Protein AF-A0A814H214-F1 (afdb_monomer)

Sequence (117 aa):
MIDNVHLCLTSYCIKAANYLLESVNETVEQCENLYEFTCGRWLKNTNIPNDVRHQDTFQMMQDQLGSTLINLLTTLPSNSTIESKAITNARRLYTSCINEAMIEMKKKDCQVPLDNG

pLDDT: mean 87.15, std 13.27, range [42.88, 97.81]

Nearest PDB structures (foldseek):
  6sh2-assembly1_AAA  TM=9.538E-01  e=6.171E-05  Homo sapiens
  6svy-assembly1_A  TM=9.448E-01  e=9.901E-05  Homo sapiens
  5v48-assembly1_B  TM=9.316E-01  e=2.227E-04  Oryctolagus cuniculus
  3dwb-assembly1_A  TM=9.088E-01  e=2.070E-03  Homo sapiens

Secondary structure (DSSP, 8-state):
---------SHHHHHHHHHHHHH--TTS-TTT-HHHHHHHHHHHH----TT-S---HHHHHHHHHHHHHHHHHHSPPSS-S---HHHHHHHHHHHHHH-HHHHHHHHHHT-------

Radius of gyration: 24.73 Å; Cα contacts (8 Å, |Δi|>4): 50; chains: 1; bounding box: 65×53×55 Å

Solvent-accessible surface area (backbone atoms only — not comparable to full-atom values): 7271 Å² total; per-residue (Å²): 133,88,80,81,79,85,76,72,81,48,73,66,48,50,51,53,51,49,58,48,60,59,15,36,24,85,93,41,59,56,90,80,39,47,64,49,16,53,36,39,33,35,61,74,70,57,80,71,58,94,91,48,96,70,76,52,75,67,52,54,50,48,52,53,50,50,52,51,51,52,50,63,54,69,53,75,76,82,85,63,94,77,74,55,71,68,58,55,48,52,31,53,53,51,53,64,69,70,38,57,70,62,48,59,56,50,52,64,73,65,61,69,78,84,80,77,128

Organism: NCBI:txid392033

Structure (mmCIF, N/CA/C/O backbone):
data_AF-A0A814H214-F1
#
_entry.id   AF-A0A814H214-F1
#
loop_
_atom_site.group_PDB
_atom_site.id
_atom_site.type_symbol
_atom_site.label_atom_id
_atom_site.label_alt_id
_atom_site.label_comp_id
_atom_site.label_asym_id
_atom_site.label_entity_id
_atom_site.label_seq_id
_atom_site.pdbx_PDB_ins_code
_atom_site.Cartn_x
_atom_site.Cartn_y
_atom_site.Cartn_z
_atom_site.occupancy
_atom_site.B_iso_or_equiv
_atom_site.auth_seq_id
_atom_site.auth_comp_id
_atom_site.auth_asym_id
_atom_site.auth_atom_id
_atom_site.pdbx_PDB_model_num
ATOM 1 N N . MET A 1 1 ? -26.591 14.744 25.495 1.00 42.88 1 MET A N 1
ATOM 2 C CA . MET A 1 1 ? -26.844 15.598 24.318 1.00 42.88 1 MET A CA 1
ATOM 3 C C . MET A 1 1 ? -25.504 15.762 23.632 1.00 42.88 1 MET A C 1
ATOM 5 O O . MET A 1 1 ? -24.576 16.207 24.292 1.00 42.88 1 MET A O 1
ATOM 9 N N . ILE A 1 2 ? -25.342 15.238 22.413 1.00 55.84 2 ILE A N 1
ATOM 10 C CA . ILE A 1 2 ? -24.105 15.437 21.645 1.00 55.84 2 ILE A CA 1
ATOM 11 C C . ILE A 1 2 ? -24.308 16.734 20.868 1.00 55.84 2 ILE A C 1
ATOM 13 O O . ILE A 1 2 ? -24.942 16.739 19.815 1.00 55.84 2 ILE A O 1
ATOM 17 N N . ASP A 1 3 ? -23.841 17.833 21.447 1.00 56.97 3 ASP A N 1
ATOM 18 C CA . ASP A 1 3 ? -23.935 19.155 20.845 1.00 56.97 3 ASP A CA 1
ATOM 19 C C . ASP A 1 3 ? -22.813 19.327 19.803 1.00 56.97 3 ASP A C 1
ATOM 21 O O . ASP A 1 3 ? -21.631 19.192 20.110 1.00 56.97 3 ASP A O 1
ATOM 25 N N . ASN A 1 4 ? -23.220 19.603 18.557 1.00 64.38 4 ASN A N 1
ATOM 26 C CA . ASN A 1 4 ? -22.406 19.924 17.374 1.00 64.38 4 ASN A CA 1
ATOM 27 C C . ASN A 1 4 ? -21.342 18.897 16.936 1.00 64.38 4 ASN A C 1
ATOM 29 O O . ASN A 1 4 ? -20.138 19.149 16.985 1.00 64.38 4 ASN A O 1
ATOM 33 N N . VAL A 1 5 ? -21.788 17.785 16.340 1.00 74.44 5 VAL A N 1
ATOM 34 C CA . VAL A 1 5 ? -20.926 16.984 15.453 1.00 74.44 5 VAL A CA 1
ATOM 35 C C . VAL A 1 5 ? -20.901 17.634 14.071 1.00 74.44 5 VAL A C 1
ATOM 37 O O . VAL A 1 5 ? -21.856 17.526 13.303 1.00 74.44 5 VAL A O 1
ATOM 40 N N . HIS A 1 6 ? -19.798 18.299 13.727 1.00 87.44 6 HIS A N 1
ATOM 41 C CA . HIS A 1 6 ? -19.546 18.713 12.349 1.00 87.44 6 HIS A CA 1
A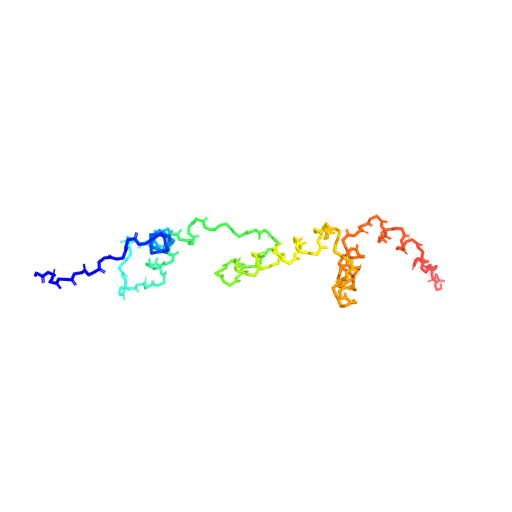TOM 42 C C . HIS A 1 6 ? -19.168 17.480 11.513 1.00 87.44 6 HIS A C 1
ATOM 44 O O . HIS A 1 6 ? -18.001 17.089 11.431 1.00 87.44 6 HIS A O 1
ATOM 50 N N . LEU A 1 7 ? -20.170 16.836 10.914 1.00 90.19 7 LEU A N 1
ATOM 51 C CA . LEU A 1 7 ? -19.981 15.625 10.122 1.00 90.19 7 LEU A CA 1
ATOM 52 C C . LEU A 1 7 ? -19.299 15.950 8.784 1.00 90.19 7 LEU A C 1
ATOM 54 O O . LEU A 1 7 ? -19.777 16.781 8.011 1.00 90.19 7 LEU A O 1
ATOM 58 N N . CYS A 1 8 ? -18.188 15.276 8.483 1.00 94.12 8 CYS A N 1
ATOM 59 C CA . CYS A 1 8 ? -17.535 15.417 7.186 1.00 94.12 8 CYS A CA 1
ATOM 60 C C . CYS A 1 8 ? -18.206 14.521 6.137 1.00 94.12 8 CYS A C 1
ATOM 62 O O . CYS A 1 8 ? -18.160 13.299 6.241 1.00 94.12 8 CYS A O 1
ATOM 64 N N . LEU A 1 9 ? -18.763 15.131 5.089 1.00 95.50 9 LEU A N 1
ATOM 65 C CA . LEU A 1 9 ? -19.437 14.428 3.986 1.00 95.50 9 LEU A CA 1
ATOM 66 C C . LEU A 1 9 ? -18.711 14.571 2.641 1.00 95.50 9 LEU A C 1
ATOM 68 O O . LEU A 1 9 ? -19.284 14.325 1.582 1.00 95.50 9 LEU A O 1
ATOM 72 N N . THR A 1 10 ? -17.440 14.980 2.655 1.00 97.50 10 THR A N 1
ATOM 73 C CA . THR A 1 10 ? -16.634 14.983 1.428 1.00 97.50 10 THR A CA 1
ATOM 74 C C . THR A 1 10 ? -16.406 13.553 0.940 1.00 97.50 10 THR A C 1
ATOM 76 O O . THR A 1 10 ? -16.385 12.604 1.727 1.00 97.50 10 THR A O 1
ATOM 79 N N . SER A 1 11 ? -16.172 13.389 -0.363 1.00 97.81 11 SER A N 1
ATOM 80 C CA . SER A 1 11 ? -15.882 12.075 -0.949 1.00 97.81 11 SER A CA 1
ATOM 81 C C . SER A 1 11 ? -14.685 11.381 -0.286 1.00 97.81 11 SER A C 1
ATOM 83 O O . SER A 1 11 ? -14.698 10.163 -0.130 1.00 97.81 11 SER A O 1
ATOM 85 N N . TYR A 1 12 ? -13.676 12.141 0.149 1.00 96.62 12 TYR A N 1
ATOM 86 C CA . TYR A 1 12 ? -12.520 11.622 0.881 1.00 96.62 12 TYR A CA 1
ATOM 87 C C . TYR A 1 12 ? -12.901 11.086 2.262 1.00 96.62 12 TYR A C 1
ATOM 89 O O . TYR A 1 12 ? -12.498 9.980 2.610 1.00 96.62 12 TYR A O 1
ATOM 97 N N . CYS A 1 13 ? -13.718 11.826 3.019 1.00 97.31 13 CYS A N 1
ATOM 98 C CA . CYS A 1 13 ? -14.184 11.388 4.334 1.00 97.31 13 CYS A CA 1
ATOM 99 C C . CYS A 1 13 ? -15.041 10.125 4.245 1.00 97.31 13 CYS A C 1
ATOM 101 O O . CYS A 1 13 ? -14.830 9.198 5.019 1.00 97.31 13 CYS A O 1
ATOM 103 N N . ILE A 1 14 ? -15.952 10.048 3.268 1.00 97.56 14 ILE A N 1
ATOM 104 C CA . ILE A 1 14 ? -16.795 8.861 3.063 1.00 97.56 14 ILE A CA 1
ATOM 105 C C . ILE A 1 14 ? -15.936 7.639 2.705 1.00 97.56 14 ILE A C 1
ATOM 107 O O . ILE A 1 14 ? -16.128 6.566 3.271 1.00 97.56 14 ILE A O 1
ATOM 111 N N . LYS A 1 15 ? -14.949 7.796 1.812 1.00 97.62 15 LYS A N 1
ATOM 112 C CA . LYS A 1 15 ? -14.020 6.710 1.458 1.00 97.62 15 LYS A CA 1
ATOM 113 C C . LYS A 1 15 ? -13.198 6.237 2.657 1.00 97.62 15 LYS A C 1
ATOM 115 O O . LYS A 1 15 ? -13.084 5.035 2.868 1.00 97.62 15 LYS A O 1
ATOM 120 N N . ALA A 1 16 ? -12.653 7.167 3.441 1.00 96.38 16 ALA A N 1
ATOM 121 C CA . ALA A 1 16 ? -11.880 6.837 4.634 1.00 96.38 16 ALA A CA 1
ATOM 122 C C . ALA A 1 16 ? -12.741 6.135 5.697 1.00 96.38 16 ALA A C 1
ATOM 124 O O . ALA A 1 16 ? -12.312 5.136 6.266 1.00 96.38 16 ALA A O 1
ATOM 125 N N . ALA A 1 17 ? -13.970 6.611 5.923 1.00 96.69 17 ALA A N 1
ATOM 126 C CA . ALA A 1 17 ? -14.909 5.982 6.846 1.00 96.69 17 ALA A CA 1
ATOM 127 C C . ALA A 1 17 ? -15.257 4.550 6.413 1.00 96.69 17 ALA A C 1
ATOM 129 O O . ALA A 1 17 ? -15.185 3.640 7.232 1.00 96.69 17 ALA A O 1
ATOM 130 N N . ASN A 1 18 ? -15.557 4.330 5.128 1.00 96.38 18 ASN A N 1
ATOM 131 C CA . ASN A 1 18 ? -15.834 2.988 4.608 1.00 96.38 18 ASN A CA 1
ATOM 132 C C . ASN A 1 18 ? -14.636 2.044 4.777 1.00 96.38 18 ASN A C 1
ATOM 134 O O . ASN A 1 18 ? -14.815 0.933 5.260 1.00 96.38 18 ASN A O 1
ATOM 138 N N . TYR A 1 19 ? -13.418 2.500 4.467 1.00 94.50 19 TYR A N 1
ATOM 139 C CA . TYR A 1 19 ? -12.200 1.707 4.669 1.00 94.50 19 TYR A CA 1
ATOM 140 C C . TYR A 1 19 ? -12.023 1.258 6.134 1.00 94.50 19 TYR A C 1
ATOM 142 O O . TYR A 1 19 ? -11.683 0.105 6.408 1.00 94.50 19 TYR A O 1
ATOM 150 N N . LEU A 1 20 ? -12.295 2.153 7.093 1.00 95.12 20 LEU A N 1
ATOM 151 C CA . LEU A 1 20 ? -12.259 1.812 8.518 1.00 95.12 20 LEU A CA 1
ATOM 152 C C . LEU A 1 20 ? -13.359 0.807 8.884 1.00 95.12 20 LEU A C 1
ATOM 154 O O . LEU A 1 20 ? -13.077 -0.193 9.540 1.00 95.12 20 LEU A O 1
ATOM 158 N N . LEU A 1 21 ? -14.593 1.025 8.424 1.00 95.38 21 LEU A N 1
ATOM 159 C CA . LEU A 1 21 ? -15.727 0.133 8.694 1.00 95.38 21 LEU A CA 1
ATOM 160 C C . LEU A 1 21 ? -15.534 -1.273 8.106 1.00 95.38 21 LEU A C 1
ATOM 162 O O . LEU A 1 21 ? -16.012 -2.254 8.672 1.00 95.38 21 LEU A O 1
ATOM 166 N N . GLU A 1 22 ? -14.822 -1.405 6.991 1.00 95.00 22 GLU A N 1
ATOM 167 C CA . GLU A 1 22 ? -14.451 -2.705 6.419 1.00 95.00 22 GLU A CA 1
ATOM 168 C C . GLU A 1 22 ? -13.399 -3.447 7.257 1.00 95.00 22 GLU A C 1
ATOM 170 O O . GLU A 1 22 ? -13.288 -4.670 7.156 1.00 95.00 22 GLU A O 1
ATOM 175 N N . SER A 1 23 ? -12.672 -2.734 8.120 1.00 95.88 23 SER A N 1
ATOM 176 C CA . SER A 1 23 ? -11.593 -3.289 8.942 1.00 95.88 23 SER A CA 1
ATOM 177 C C . SER A 1 23 ? -12.018 -3.617 10.375 1.00 95.88 23 SER A C 1
ATOM 179 O O . SER A 1 23 ? -11.570 -4.622 10.938 1.00 95.88 23 SER A O 1
ATOM 181 N N . VAL A 1 24 ? -12.921 -2.809 10.934 1.00 97.12 24 VAL A N 1
ATOM 182 C CA . VAL A 1 24 ? -13.378 -2.896 12.326 1.00 97.12 24 VAL A CA 1
ATOM 183 C C . VAL A 1 24 ? -14.280 -4.115 12.561 1.00 97.12 24 VAL A C 1
ATOM 185 O O . VAL A 1 24 ? -15.198 -4.412 11.791 1.00 97.12 24 VAL A O 1
ATOM 188 N N . ASN A 1 25 ? -14.040 -4.810 13.673 1.00 97.50 25 ASN A N 1
ATOM 189 C CA . ASN A 1 25 ? -14.887 -5.862 14.219 1.00 97.50 25 ASN A CA 1
ATOM 190 C C . ASN A 1 25 ? -15.593 -5.383 15.501 1.00 97.50 25 ASN A C 1
ATOM 192 O O . ASN A 1 25 ? -15.105 -5.585 16.611 1.00 97.50 25 ASN A O 1
ATOM 196 N N . GLU A 1 26 ? -16.781 -4.793 15.349 1.00 95.75 26 GLU A N 1
ATOM 197 C CA . GLU A 1 26 ? -17.574 -4.238 16.462 1.00 95.75 26 GLU A CA 1
ATOM 198 C C . GLU A 1 26 ? -18.114 -5.289 17.449 1.00 95.75 26 GLU A C 1
ATOM 200 O O . GLU A 1 26 ? -18.699 -4.932 18.466 1.00 95.75 26 GLU A O 1
ATOM 205 N N . THR A 1 27 ? -17.930 -6.590 17.188 1.00 96.50 27 THR A N 1
ATOM 206 C CA . THR A 1 27 ? -18.340 -7.648 18.128 1.00 96.50 27 THR A CA 1
ATOM 207 C C . THR A 1 27 ? -17.361 -7.832 19.290 1.00 96.50 27 THR A C 1
ATOM 209 O O . THR A 1 27 ? -17.579 -8.709 20.124 1.00 96.50 27 THR A O 1
ATOM 212 N N . VAL A 1 28 ? -16.243 -7.104 19.300 1.00 97.00 28 VAL A N 1
ATOM 213 C CA . VAL A 1 28 ? -15.183 -7.211 20.307 1.00 97.00 28 VAL A CA 1
ATOM 214 C C . VAL A 1 28 ? -15.103 -5.916 21.099 1.00 97.00 28 VAL A C 1
ATOM 216 O O . VAL A 1 28 ? -15.115 -4.834 20.528 1.00 97.00 28 VAL A O 1
ATOM 219 N N . GLU A 1 29 ? -15.008 -6.014 22.422 1.00 96.75 29 GLU A N 1
ATOM 220 C CA . GLU A 1 29 ? -14.853 -4.837 23.276 1.00 96.75 29 GLU A CA 1
ATOM 221 C C . GLU A 1 29 ? -13.482 -4.182 23.059 1.00 96.75 29 GLU A C 1
ATOM 223 O O . GLU A 1 29 ? -12.430 -4.797 23.256 1.00 96.75 29 GLU A O 1
ATOM 228 N N . GLN A 1 30 ? -13.493 -2.901 22.686 1.00 95.12 30 GLN A N 1
ATOM 229 C CA . GLN A 1 30 ? -12.291 -2.120 22.368 1.00 95.12 30 GLN A CA 1
ATOM 230 C C . GLN A 1 30 ? -11.290 -2.018 23.534 1.00 95.12 30 GLN A C 1
ATOM 232 O O . GLN A 1 30 ? -10.088 -1.899 23.301 1.00 95.12 30 GLN A O 1
ATOM 237 N N . CYS A 1 31 ? -11.771 -2.072 24.782 1.00 97.31 31 CYS A N 1
ATOM 238 C CA . CYS A 1 31 ? -10.932 -2.024 25.984 1.00 97.31 31 CYS A CA 1
ATOM 239 C C . CYS A 1 31 ? -10.254 -3.368 26.296 1.00 97.31 31 CYS A C 1
ATOM 241 O O . CYS A 1 31 ? -9.236 -3.380 26.981 1.00 97.31 31 CYS A 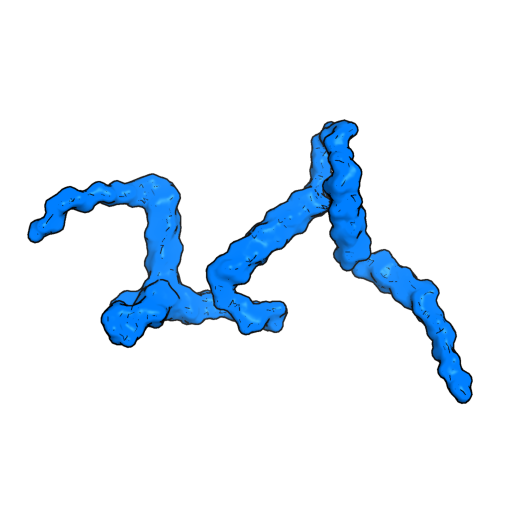O 1
ATOM 243 N N . GLU A 1 32 ? -10.802 -4.478 25.794 1.00 97.62 32 GLU A N 1
ATOM 244 C CA . GLU A 1 32 ? -10.284 -5.831 26.029 1.00 97.62 32 GLU A CA 1
ATOM 245 C C . GLU A 1 32 ? -9.254 -6.224 24.966 1.00 97.62 32 GLU A C 1
ATOM 247 O O . GLU A 1 32 ? -8.177 -6.730 25.278 1.00 97.62 32 GLU A O 1
ATOM 252 N N . ASN A 1 33 ? -9.562 -5.973 23.689 1.00 97.62 33 ASN A N 1
ATOM 253 C CA . ASN A 1 33 ? -8.647 -6.242 22.585 1.00 97.62 33 ASN A CA 1
ATOM 254 C C . ASN A 1 33 ? -8.826 -5.216 21.465 1.00 97.62 33 ASN A C 1
ATOM 256 O O . ASN A 1 33 ? -9.553 -5.434 20.494 1.00 97.62 33 ASN A O 1
ATOM 260 N N . LEU A 1 34 ? -8.107 -4.100 21.594 1.00 97.56 34 LEU A N 1
ATOM 261 C CA . LEU A 1 34 ? -8.149 -3.019 20.617 1.00 97.56 34 LEU A CA 1
ATOM 262 C C . LEU A 1 34 ? -7.734 -3.484 19.215 1.00 97.56 34 LEU A C 1
ATOM 264 O O . LEU A 1 34 ? -8.328 -3.041 18.241 1.00 97.56 34 LEU A O 1
ATOM 268 N N . TYR A 1 35 ? -6.754 -4.387 19.103 1.00 96.69 35 TYR A N 1
ATOM 269 C CA . TYR A 1 35 ? -6.269 -4.862 17.805 1.00 96.69 35 TYR A CA 1
ATOM 270 C C . TYR A 1 35 ? -7.346 -5.642 17.042 1.00 96.69 35 TYR A C 1
ATOM 272 O O . TYR A 1 35 ? -7.600 -5.361 15.872 1.00 96.69 35 TYR A O 1
ATOM 280 N N . GLU A 1 36 ? -8.025 -6.578 17.707 1.00 97.69 36 GLU A N 1
ATOM 281 C CA . GLU A 1 36 ? -9.136 -7.314 17.099 1.00 97.69 36 GLU A CA 1
ATOM 282 C C . GLU A 1 36 ? -10.335 -6.396 16.836 1.00 97.69 36 GLU A C 1
ATOM 284 O O . GLU A 1 36 ? -10.965 -6.513 15.789 1.00 97.69 36 GLU A O 1
ATOM 289 N N . PHE A 1 37 ? -10.625 -5.435 17.717 1.00 97.81 37 PHE A N 1
ATOM 290 C CA . PHE A 1 37 ? -11.672 -4.451 17.450 1.00 97.81 37 PHE A CA 1
ATOM 291 C C . PHE A 1 37 ? -11.373 -3.634 16.187 1.00 97.81 37 PHE A C 1
ATOM 293 O O . PHE A 1 37 ? -12.240 -3.500 15.331 1.00 97.81 37 PHE A O 1
ATOM 300 N N . THR A 1 38 ? -10.156 -3.114 16.014 1.00 96.62 38 THR A N 1
ATOM 301 C CA . THR A 1 38 ? -9.844 -2.239 14.874 1.00 96.62 38 THR A CA 1
ATOM 302 C C . THR A 1 38 ? -9.571 -2.986 13.572 1.00 96.62 38 THR A C 1
ATOM 304 O O . THR A 1 38 ? -9.842 -2.446 12.502 1.00 96.62 38 THR A O 1
ATOM 307 N N . CYS A 1 39 ? -9.019 -4.200 13.648 1.00 96.50 39 CYS A N 1
ATOM 308 C CA . CYS A 1 39 ? -8.501 -4.930 12.486 1.00 96.50 39 CYS A CA 1
ATOM 309 C C . CYS A 1 39 ? -9.184 -6.284 12.252 1.00 96.50 39 CYS A C 1
ATOM 311 O O . CYS A 1 39 ? -8.930 -6.921 11.232 1.00 96.50 39 CYS A O 1
ATOM 313 N N . GLY A 1 40 ? -10.021 -6.766 13.170 1.00 96.62 40 GLY A N 1
ATOM 314 C CA . GLY A 1 40 ? -10.507 -8.149 13.168 1.00 96.62 40 GLY A CA 1
ATOM 315 C C . GLY A 1 40 ? -11.314 -8.536 11.931 1.00 96.62 40 GLY A C 1
ATOM 316 O O . GLY A 1 40 ? -11.256 -9.680 11.478 1.00 96.62 40 GLY A O 1
ATOM 317 N N . ARG A 1 41 ? -12.043 -7.591 11.322 1.00 96.69 41 ARG A N 1
ATOM 318 C CA . ARG A 1 41 ? -12.748 -7.846 10.057 1.00 96.69 41 ARG A CA 1
ATOM 319 C C . ARG A 1 41 ? -11.774 -7.853 8.883 1.00 96.69 41 ARG A C 1
ATOM 321 O O . ARG A 1 41 ? -11.876 -8.727 8.025 1.00 96.69 41 ARG A O 1
ATOM 328 N N . TRP A 1 42 ? -10.793 -6.952 8.888 1.00 95.62 42 TRP A N 1
ATOM 329 C CA . TRP A 1 42 ? -9.721 -6.947 7.893 1.00 95.62 42 TRP A CA 1
ATOM 330 C C . TRP A 1 42 ? -8.941 -8.268 7.907 1.00 95.62 42 TRP A C 1
ATOM 332 O O . TRP A 1 42 ? -8.740 -8.858 6.850 1.00 95.62 42 TRP A O 1
ATOM 342 N N . LEU A 1 43 ? -8.596 -8.794 9.087 1.00 93.88 43 LEU A N 1
ATOM 343 C CA . LEU A 1 43 ? -7.903 -10.079 9.232 1.00 93.88 43 LEU A CA 1
ATOM 344 C C . LEU A 1 43 ? -8.708 -11.251 8.659 1.00 93.88 43 LEU A C 1
ATOM 346 O O . LEU A 1 43 ? -8.140 -12.134 8.027 1.00 93.88 43 LEU A O 1
ATOM 350 N N . LYS A 1 44 ? -10.033 -11.252 8.845 1.00 92.81 44 LYS A N 1
ATOM 351 C CA . LYS A 1 44 ? -10.926 -12.292 8.302 1.00 92.81 44 LYS A CA 1
ATOM 352 C C . LYS A 1 44 ? -11.063 -12.228 6.781 1.00 92.81 44 LYS A C 1
ATOM 354 O O . LYS A 1 44 ? -11.262 -13.260 6.148 1.00 92.81 44 LYS A O 1
ATOM 359 N N . ASN A 1 45 ? -10.984 -11.029 6.211 1.00 91.88 45 ASN A N 1
ATOM 360 C CA . ASN A 1 45 ? -11.217 -10.793 4.786 1.00 91.88 45 ASN A CA 1
ATOM 361 C C . ASN A 1 45 ? -9.926 -10.755 3.958 1.00 91.88 45 ASN A C 1
ATOM 363 O O . ASN A 1 45 ? -9.984 -10.843 2.732 1.00 91.88 45 ASN A O 1
ATOM 367 N N . THR A 1 46 ? -8.767 -10.618 4.602 1.00 90.56 46 THR A N 1
ATOM 368 C CA . THR A 1 46 ? -7.474 -10.551 3.920 1.00 90.56 46 THR A CA 1
ATOM 369 C C . THR A 1 46 ? -6.936 -11.951 3.680 1.00 90.56 46 THR A C 1
ATOM 371 O O . THR A 1 46 ? -6.634 -12.686 4.616 1.00 90.56 46 THR A O 1
ATOM 374 N N . ASN A 1 47 ? -6.776 -12.310 2.409 1.00 88.69 47 ASN A N 1
ATOM 375 C CA . ASN A 1 47 ? -6.037 -13.499 2.011 1.00 88.69 47 ASN A CA 1
ATOM 376 C C . ASN A 1 47 ? -4.580 -13.110 1.741 1.00 88.69 47 ASN A C 1
ATOM 378 O O . ASN A 1 47 ? -4.346 -12.111 1.065 1.00 88.69 47 ASN A O 1
ATOM 382 N N . ILE A 1 48 ? -3.626 -13.885 2.256 1.00 88.75 48 ILE A N 1
ATOM 383 C CA . ILE A 1 48 ? -2.192 -13.674 2.035 1.00 88.75 48 ILE A CA 1
ATOM 384 C C . ILE A 1 48 ? -1.777 -14.535 0.830 1.00 88.75 48 ILE A C 1
ATOM 386 O O . ILE A 1 48 ? -1.825 -15.764 0.932 1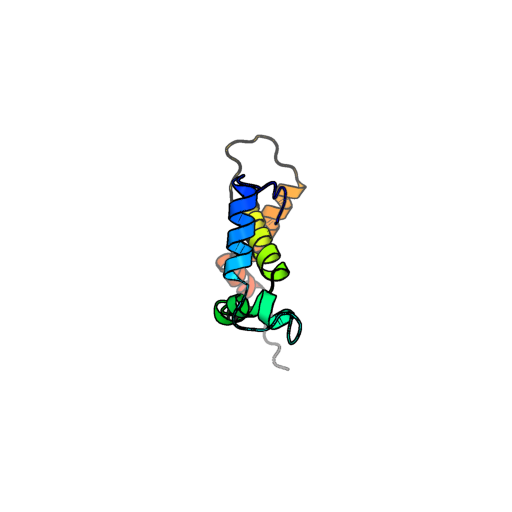.00 88.75 48 ILE A O 1
ATOM 390 N N . PRO A 1 49 ? -1.400 -13.931 -0.313 1.00 87.00 49 PRO A N 1
ATOM 391 C CA . PRO A 1 49 ? -0.881 -14.667 -1.464 1.00 87.00 49 PRO A CA 1
ATOM 392 C C . PRO A 1 49 ? 0.356 -15.515 -1.123 1.00 87.00 49 PRO A C 1
ATOM 394 O O . PRO A 1 49 ? 1.134 -15.171 -0.238 1.00 87.00 49 PRO A O 1
ATOM 397 N N . ASN A 1 50 ? 0.574 -16.617 -1.849 1.00 89.25 50 ASN A N 1
ATOM 398 C CA . ASN A 1 50 ? 1.676 -17.556 -1.571 1.00 89.25 50 ASN A CA 1
ATOM 399 C C . ASN A 1 50 ? 3.080 -16.950 -1.758 1.00 89.25 50 ASN A C 1
ATOM 401 O O . ASN A 1 50 ? 4.061 -17.479 -1.237 1.00 89.25 50 ASN A O 1
ATOM 405 N N . ASP A 1 51 ? 3.187 -15.889 -2.550 1.00 89.25 51 ASP A N 1
ATOM 406 C CA . ASP A 1 51 ? 4.421 -15.181 -2.883 1.00 89.25 51 ASP A CA 1
ATOM 407 C C . ASP A 1 51 ? 4.793 -14.093 -1.864 1.00 89.25 51 ASP A C 1
ATOM 409 O O . ASP A 1 51 ? 5.906 -13.566 -1.918 1.00 89.25 51 ASP A O 1
ATOM 413 N N . VAL A 1 52 ? 3.923 -13.804 -0.888 1.00 86.75 52 VAL A N 1
ATOM 414 C CA . VAL A 1 52 ? 4.190 -12.834 0.180 1.00 86.75 52 VAL A CA 1
ATOM 415 C C . VAL A 1 52 ? 4.130 -13.487 1.562 1.00 86.75 52 VAL A C 1
ATOM 417 O O . VAL A 1 52 ? 3.349 -14.392 1.834 1.00 86.75 52 VAL A O 1
ATOM 420 N N . ARG A 1 53 ? 4.999 -13.038 2.475 1.00 88.75 53 ARG A N 1
ATOM 421 C CA . ARG A 1 53 ? 5.097 -13.607 3.837 1.00 88.75 53 ARG A CA 1
ATOM 422 C C . ARG A 1 53 ? 4.103 -13.007 4.825 1.00 88.75 53 ARG A C 1
ATOM 424 O O . ARG A 1 53 ? 3.800 -13.619 5.843 1.00 88.75 53 ARG A O 1
ATOM 431 N N . HIS A 1 54 ? 3.660 -11.794 4.543 1.00 89.12 54 HIS A N 1
ATOM 432 C CA . HIS A 1 54 ? 2.697 -11.046 5.329 1.00 89.12 54 HIS A CA 1
ATOM 433 C C . HIS A 1 54 ? 1.930 -10.122 4.392 1.00 89.12 54 HIS A C 1
ATOM 435 O O . HIS A 1 54 ? 2.457 -9.717 3.353 1.00 89.12 54 HIS A O 1
ATOM 441 N N . GLN A 1 55 ? 0.726 -9.758 4.804 1.00 91.06 55 GLN A N 1
ATOM 442 C CA . GLN A 1 55 ? 0.014 -8.622 4.253 1.00 91.06 55 GLN A CA 1
ATOM 443 C C . GLN A 1 55 ? -0.216 -7.655 5.407 1.00 91.06 55 GLN A C 1
ATOM 445 O O . GLN A 1 55 ? -0.582 -8.079 6.501 1.00 91.06 55 GLN A O 1
ATOM 450 N N . ASP A 1 56 ? 0.009 -6.374 5.164 1.00 91.94 56 ASP A N 1
ATOM 451 C CA . ASP A 1 56 ? -0.393 -5.274 6.028 1.00 91.94 56 ASP A CA 1
ATOM 452 C C . ASP A 1 56 ? -0.596 -4.020 5.165 1.00 91.94 56 ASP A C 1
ATOM 454 O O . ASP A 1 56 ? -0.466 -4.056 3.936 1.00 91.94 56 ASP A O 1
ATOM 458 N N . THR A 1 57 ? -0.935 -2.898 5.795 1.00 92.19 57 THR A N 1
ATOM 459 C CA . THR A 1 57 ? -1.181 -1.642 5.080 1.00 92.19 57 THR A CA 1
ATOM 460 C C . THR A 1 57 ? 0.060 -1.112 4.360 1.00 92.19 57 THR A C 1
ATOM 462 O O . THR A 1 57 ? -0.078 -0.512 3.294 1.00 92.19 57 THR A O 1
ATOM 465 N N . PHE A 1 58 ? 1.269 -1.355 4.877 1.00 93.88 58 PHE A N 1
ATOM 466 C CA . PHE A 1 58 ? 2.511 -0.951 4.221 1.00 93.88 58 PHE A CA 1
ATOM 467 C C . PHE A 1 58 ? 2.812 -1.823 3.007 1.00 93.88 58 PHE A C 1
ATOM 469 O O . PHE A 1 58 ? 3.250 -1.292 1.986 1.00 93.88 58 PHE A O 1
ATOM 476 N N . GLN A 1 59 ? 2.566 -3.132 3.088 1.00 93.62 59 GLN A N 1
ATOM 477 C CA . GLN A 1 59 ? 2.711 -4.027 1.943 1.00 93.62 59 GLN A CA 1
ATOM 478 C C . GLN A 1 59 ? 1.737 -3.630 0.828 1.00 93.62 59 GLN A C 1
ATOM 480 O O . GLN A 1 59 ? 2.167 -3.411 -0.300 1.00 93.62 59 GLN A O 1
ATOM 485 N N . MET A 1 60 ? 0.464 -3.382 1.160 1.00 91.81 60 MET A N 1
ATOM 486 C CA . MET A 1 60 ? -0.535 -2.907 0.189 1.00 91.81 60 MET A CA 1
ATOM 487 C C . MET A 1 60 ? -0.102 -1.610 -0.514 1.00 91.81 60 MET A C 1
ATOM 489 O O . MET A 1 60 ? -0.263 -1.468 -1.728 1.00 91.81 60 MET A O 1
ATOM 493 N N . MET A 1 61 ? 0.474 -0.657 0.229 1.00 94.50 61 MET A N 1
ATOM 494 C CA . MET A 1 61 ? 0.999 0.586 -0.350 1.00 94.50 61 MET A CA 1
ATOM 495 C C . MET A 1 61 ? 2.208 0.340 -1.260 1.00 94.50 61 MET A C 1
ATOM 497 O O . MET A 1 61 ? 2.312 0.963 -2.319 1.00 94.50 61 MET A O 1
ATOM 501 N N . GLN A 1 62 ? 3.117 -0.556 -0.871 1.00 95.19 62 GLN A N 1
ATOM 502 C CA . GLN A 1 62 ? 4.275 -0.929 -1.685 1.00 95.19 62 GLN A CA 1
ATOM 503 C C . GLN A 1 62 ? 3.851 -1.612 -2.986 1.00 95.19 62 GLN A C 1
ATOM 505 O O . GLN A 1 62 ? 4.389 -1.275 -4.040 1.00 95.19 62 GLN A O 1
ATOM 510 N N . ASP A 1 63 ? 2.847 -2.486 -2.944 1.00 93.19 63 ASP A N 1
ATOM 511 C CA . ASP A 1 63 ? 2.310 -3.163 -4.127 1.00 93.19 63 ASP A CA 1
ATOM 512 C C . ASP A 1 63 ? 1.693 -2.151 -5.108 1.00 93.19 63 ASP A C 1
ATOM 514 O O . ASP A 1 63 ? 1.942 -2.191 -6.321 1.00 93.19 63 ASP A O 1
ATOM 518 N N . GLN A 1 64 ? 0.937 -1.176 -4.587 1.00 95.94 64 GLN A N 1
ATOM 519 C CA . GLN A 1 64 ? 0.364 -0.091 -5.387 1.00 95.94 64 GLN A CA 1
ATOM 520 C C . GLN A 1 64 ? 1.451 0.810 -5.994 1.00 95.94 64 GLN A C 1
ATOM 522 O O . GLN A 1 64 ? 1.367 1.196 -7.168 1.00 95.94 64 GLN A O 1
ATOM 527 N N . LEU A 1 65 ? 2.483 1.143 -5.215 1.00 97.12 65 LEU A N 1
ATOM 528 C CA . LEU A 1 65 ? 3.624 1.922 -5.688 1.00 97.12 65 LEU A CA 1
ATOM 529 C C . LEU A 1 65 ? 4.393 1.167 -6.779 1.00 97.12 65 LEU A C 1
ATOM 531 O O . LEU A 1 65 ? 4.685 1.744 -7.827 1.00 97.12 65 LEU A O 1
ATOM 535 N N . GLY A 1 66 ? 4.678 -0.117 -6.564 1.00 95.75 66 GLY A N 1
ATOM 536 C CA . GLY A 1 66 ? 5.356 -0.987 -7.521 1.00 95.75 66 GLY A CA 1
ATOM 537 C C . GLY A 1 66 ? 4.585 -1.088 -8.834 1.00 95.75 66 GLY A C 1
ATOM 538 O O . GLY A 1 66 ? 5.156 -0.866 -9.900 1.00 95.75 66 GLY A O 1
ATOM 539 N N . SER A 1 67 ? 3.270 -1.299 -8.761 1.00 95.62 67 SER A N 1
ATOM 540 C CA . SER A 1 67 ? 2.387 -1.316 -9.934 1.00 95.62 67 SER A CA 1
ATOM 541 C C . SER A 1 67 ? 2.417 0.013 -10.693 1.00 95.62 67 SER A C 1
ATOM 543 O O . SER A 1 67 ? 2.519 0.042 -11.920 1.00 95.62 67 SER A O 1
ATOM 545 N N . THR A 1 68 ? 2.392 1.135 -9.969 1.00 95.62 68 THR A N 1
ATOM 546 C CA . THR A 1 68 ? 2.499 2.476 -10.564 1.00 95.62 68 THR A CA 1
ATOM 547 C C . THR A 1 68 ? 3.842 2.661 -11.270 1.00 95.62 68 THR A C 1
ATOM 549 O O . THR A 1 68 ? 3.883 3.134 -12.405 1.00 95.62 68 THR A O 1
ATOM 552 N N . LEU A 1 69 ? 4.941 2.252 -10.636 1.00 94.56 69 LEU A N 1
ATOM 553 C CA . LEU A 1 69 ? 6.279 2.339 -11.212 1.00 94.56 69 LEU A CA 1
ATOM 554 C C . LEU A 1 69 ? 6.413 1.469 -12.469 1.00 94.56 69 LEU A C 1
ATOM 556 O O . LEU A 1 69 ? 6.912 1.947 -13.486 1.00 94.56 69 LEU A O 1
ATOM 560 N N . ILE A 1 70 ? 5.922 0.228 -12.431 1.00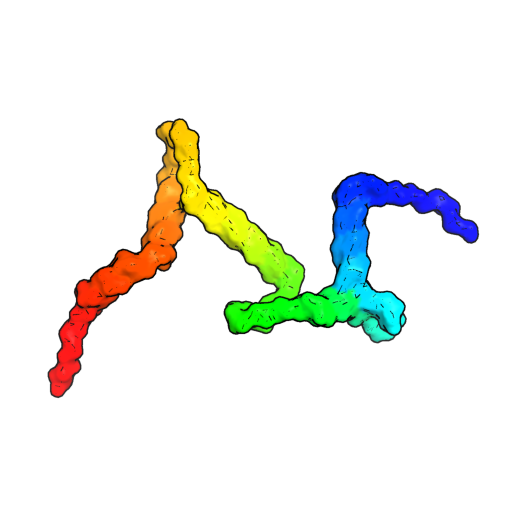 94.44 70 ILE A N 1
ATOM 561 C CA . ILE A 1 70 ? 5.895 -0.677 -13.589 1.00 94.44 70 ILE A CA 1
ATOM 562 C C . ILE A 1 70 ? 5.115 -0.043 -14.743 1.00 94.44 70 ILE A C 1
ATOM 564 O O . ILE A 1 70 ? 5.600 -0.025 -15.876 1.00 94.44 70 ILE A O 1
ATOM 568 N N . ASN A 1 71 ? 3.951 0.548 -14.465 1.00 93.00 71 ASN A N 1
ATOM 569 C CA . ASN A 1 71 ? 3.167 1.252 -15.477 1.00 93.00 71 ASN A CA 1
ATOM 570 C C . ASN A 1 71 ? 3.958 2.411 -16.099 1.00 93.00 71 ASN A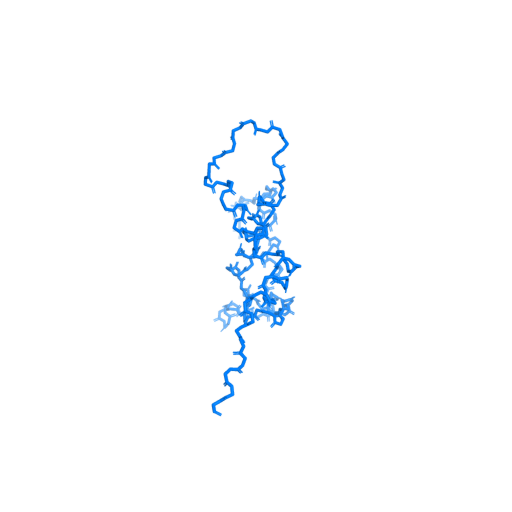 C 1
ATOM 572 O O . ASN A 1 71 ? 3.992 2.543 -17.319 1.00 93.00 71 ASN A O 1
ATOM 576 N N . LEU A 1 72 ? 4.660 3.225 -15.307 1.00 90.19 72 LEU A N 1
ATOM 577 C CA . LEU A 1 72 ? 5.489 4.325 -15.826 1.00 90.19 72 LEU A CA 1
ATOM 578 C C . LEU A 1 72 ? 6.676 3.839 -16.680 1.00 90.19 72 LEU A C 1
ATOM 580 O O . LEU A 1 72 ? 7.065 4.491 -17.656 1.00 90.19 72 LEU A O 1
ATOM 584 N N . LEU A 1 73 ? 7.261 2.693 -16.324 1.00 90.50 73 LEU A N 1
ATOM 585 C CA . LEU A 1 73 ? 8.396 2.109 -17.040 1.00 90.50 73 LEU A CA 1
ATOM 586 C C . LEU A 1 73 ? 7.982 1.427 -18.352 1.00 90.50 73 LEU A C 1
ATOM 588 O O . LEU A 1 73 ? 8.761 1.437 -19.304 1.00 90.50 73 LEU A O 1
ATOM 592 N N . THR A 1 74 ? 6.772 0.872 -18.418 1.00 88.94 74 THR A N 1
ATOM 593 C CA . THR A 1 74 ? 6.259 0.132 -19.588 1.00 88.94 74 THR A CA 1
ATOM 594 C C . THR A 1 74 ? 5.465 1.001 -20.558 1.00 88.94 74 THR A C 1
ATOM 596 O O . THR A 1 74 ? 5.466 0.738 -21.761 1.00 88.94 74 THR A O 1
ATOM 599 N N . THR A 1 75 ? 4.813 2.059 -20.072 1.00 83.50 75 THR A N 1
ATOM 600 C CA . THR A 1 75 ? 4.125 3.025 -20.933 1.00 83.50 75 THR A CA 1
ATOM 601 C C . THR A 1 75 ? 5.144 3.821 -21.748 1.00 83.50 75 THR A C 1
ATOM 603 O O . THR A 1 75 ? 6.001 4.527 -21.212 1.00 83.50 75 THR A O 1
ATOM 606 N N . LEU A 1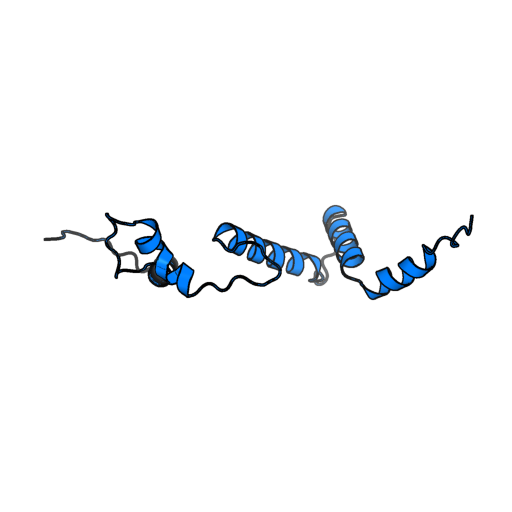 76 ? 5.071 3.709 -23.077 1.00 64.62 76 LEU A N 1
ATOM 607 C CA . LEU A 1 76 ? 5.886 4.520 -23.978 1.00 64.62 76 LEU A CA 1
ATOM 608 C C . LEU A 1 76 ? 5.381 5.969 -23.929 1.00 64.62 76 LEU A C 1
ATOM 610 O O . LEU A 1 76 ? 4.174 6.193 -24.059 1.00 64.62 76 LEU A O 1
ATOM 614 N N . PRO A 1 77 ? 6.260 6.974 -23.773 1.00 63.59 77 PRO A N 1
ATOM 615 C CA . PRO A 1 77 ? 5.834 8.347 -23.901 1.00 63.59 77 PRO A CA 1
ATOM 616 C C . PRO A 1 77 ? 5.412 8.541 -25.353 1.00 63.59 77 PRO A C 1
ATOM 618 O O . PRO A 1 77 ? 6.190 8.323 -26.283 1.00 63.59 77 PRO A O 1
ATOM 621 N N . SER A 1 78 ? 4.156 8.934 -25.542 1.00 53.88 78 SER A N 1
ATOM 622 C CA . SER A 1 78 ? 3.664 9.386 -26.836 1.00 53.88 78 SER A CA 1
ATOM 623 C C . SER A 1 78 ? 4.461 10.634 -27.219 1.00 53.88 78 SER A C 1
ATOM 625 O O . SER A 1 78 ? 4.239 11.710 -26.676 1.00 53.88 78 SER A O 1
ATOM 627 N N . ASN A 1 79 ? 5.426 10.477 -28.123 1.00 54.50 79 ASN A N 1
ATOM 628 C CA . ASN A 1 79 ? 6.053 11.562 -28.879 1.00 54.50 79 ASN A CA 1
ATOM 629 C C . ASN A 1 79 ? 6.706 12.701 -28.060 1.00 54.50 79 ASN A C 1
ATOM 631 O O . ASN A 1 79 ? 6.750 13.834 -28.538 1.00 54.50 79 ASN A O 1
ATOM 635 N N . SER A 1 80 ? 7.244 12.455 -26.857 1.00 55.31 80 SER A N 1
ATOM 636 C CA . SER A 1 80 ? 8.003 13.489 -26.133 1.00 55.31 80 SER A CA 1
ATOM 637 C C . SER A 1 80 ? 9.473 13.464 -26.550 1.00 55.31 80 SER A C 1
ATOM 639 O O . SER A 1 80 ? 10.207 12.528 -26.239 1.00 55.31 80 SER A O 1
ATOM 641 N N . THR A 1 81 ? 9.916 14.506 -27.240 1.00 60.16 81 THR A N 1
ATOM 642 C CA . THR A 1 81 ? 11.237 14.621 -27.873 1.00 60.16 81 THR A CA 1
ATOM 643 C C . THR A 1 81 ? 12.434 14.712 -26.920 1.00 60.16 81 THR A C 1
ATOM 645 O O . THR A 1 81 ? 13.560 14.770 -27.405 1.00 60.16 81 THR A O 1
ATOM 648 N N . ILE A 1 82 ? 12.261 14.689 -25.591 1.00 61.59 82 ILE A N 1
ATOM 649 C CA . ILE A 1 82 ? 13.383 14.691 -24.636 1.00 61.59 82 ILE A CA 1
ATOM 650 C C . ILE A 1 82 ? 13.017 13.873 -23.388 1.00 61.59 82 ILE A C 1
ATOM 652 O O . ILE A 1 82 ? 12.464 14.393 -22.422 1.00 61.59 82 ILE A O 1
ATOM 656 N N . GLU A 1 83 ? 13.340 12.581 -23.393 1.00 72.50 83 GLU A N 1
ATOM 657 C CA . GLU A 1 83 ? 13.378 11.768 -22.175 1.00 72.50 83 GLU A CA 1
ATOM 658 C C . GLU A 1 83 ? 14.767 11.890 -21.529 1.00 72.50 83 GLU A C 1
ATOM 660 O O . GLU A 1 83 ? 15.790 11.887 -22.220 1.00 72.50 83 GLU A O 1
ATOM 665 N N . SER A 1 84 ? 14.834 12.025 -20.201 1.00 86.38 84 SER A N 1
ATOM 666 C CA . SER A 1 84 ? 16.130 12.097 -19.522 1.00 86.38 84 SER A CA 1
ATOM 667 C C . SER A 1 84 ? 16.869 10.759 -19.630 1.00 86.38 84 SER A C 1
ATOM 669 O O . SER A 1 84 ? 16.265 9.687 -19.551 1.00 86.38 84 SER A O 1
ATOM 671 N N . LYS A 1 85 ? 18.205 10.805 -19.731 1.00 89.50 85 LYS A N 1
ATOM 672 C CA . LYS A 1 85 ? 19.041 9.589 -19.775 1.00 89.50 85 LYS A CA 1
ATOM 673 C C . LYS A 1 85 ? 18.774 8.651 -18.592 1.00 89.50 85 LYS A C 1
ATOM 675 O O . LYS A 1 85 ? 18.866 7.438 -18.751 1.00 89.50 85 LYS A O 1
ATOM 680 N N . ALA A 1 86 ? 18.439 9.200 -17.422 1.00 90.38 86 ALA A N 1
ATOM 681 C CA . ALA A 1 86 ? 18.116 8.417 -16.234 1.00 90.38 86 ALA A CA 1
ATOM 682 C C . ALA A 1 86 ? 16.848 7.571 -16.430 1.00 90.38 86 ALA A C 1
ATOM 684 O O . ALA A 1 86 ? 16.870 6.379 -16.135 1.00 90.38 86 ALA A O 1
ATOM 685 N N . ILE A 1 87 ? 15.780 8.154 -16.987 1.00 87.94 87 ILE A N 1
ATOM 686 C CA . ILE A 1 87 ? 14.519 7.435 -17.227 1.00 87.94 87 ILE A CA 1
ATOM 687 C C . ILE A 1 87 ? 14.718 6.397 -18.339 1.00 87.94 87 ILE A C 1
ATOM 689 O O . ILE A 1 87 ? 14.348 5.236 -18.162 1.00 87.94 87 ILE A O 1
ATOM 693 N N . THR A 1 88 ? 15.430 6.750 -19.418 1.00 88.50 88 THR A N 1
ATOM 694 C CA . THR A 1 88 ? 15.765 5.794 -20.486 1.00 88.50 88 THR A CA 1
ATOM 695 C C . THR A 1 88 ? 16.560 4.600 -19.954 1.00 88.50 88 THR A C 1
ATOM 697 O O . THR A 1 88 ? 16.284 3.457 -20.319 1.00 88.50 88 THR A O 1
ATOM 700 N N . ASN A 1 89 ? 17.538 4.837 -19.076 1.00 91.50 89 ASN A N 1
ATOM 701 C CA . ASN A 1 89 ? 18.322 3.764 -18.468 1.00 91.50 89 ASN A CA 1
ATOM 702 C C . ASN A 1 89 ? 17.482 2.909 -17.513 1.00 91.50 89 ASN A C 1
ATOM 704 O O . ASN A 1 89 ? 17.603 1.688 -17.558 1.00 91.50 89 ASN A O 1
ATOM 708 N N . ALA A 1 90 ? 16.610 3.515 -16.702 1.00 92.38 90 ALA A N 1
ATOM 709 C CA . ALA A 1 90 ? 15.703 2.781 -15.821 1.00 92.38 90 ALA A CA 1
ATOM 710 C C . ALA A 1 90 ? 14.763 1.858 -16.614 1.00 92.38 90 ALA A C 1
ATOM 712 O O . ALA A 1 90 ? 14.608 0.688 -16.267 1.00 92.38 90 ALA A O 1
ATOM 713 N N . ARG A 1 91 ? 14.210 2.342 -17.734 1.00 90.62 91 ARG A N 1
ATOM 714 C CA . ARG A 1 91 ? 13.390 1.528 -18.644 1.00 90.62 91 ARG A CA 1
ATOM 715 C C . ARG A 1 91 ? 14.178 0.389 -19.268 1.00 90.62 91 ARG A C 1
ATOM 717 O O . ARG A 1 91 ? 13.735 -0.750 -19.218 1.00 90.62 91 ARG A O 1
ATOM 724 N N . ARG A 1 92 ? 15.367 0.671 -19.814 1.00 90.00 92 ARG A N 1
ATOM 725 C CA . ARG A 1 92 ? 16.243 -0.366 -20.386 1.00 90.00 92 ARG A CA 1
ATOM 726 C C . ARG A 1 92 ? 16.585 -1.445 -19.363 1.00 90.00 92 ARG A C 1
ATOM 728 O O . ARG A 1 92 ? 16.520 -2.625 -19.698 1.00 90.00 92 ARG A O 1
ATOM 735 N N . LEU A 1 93 ? 16.920 -1.042 -18.137 1.00 92.94 93 LEU A N 1
ATOM 736 C CA . LEU A 1 93 ? 17.201 -1.963 -17.041 1.00 92.94 93 LEU A CA 1
ATOM 737 C C . LEU A 1 93 ? 15.981 -2.840 -16.746 1.00 92.94 93 LEU A C 1
ATOM 739 O O . LEU A 1 93 ? 16.106 -4.063 -16.749 1.00 92.94 93 LEU A O 1
ATOM 743 N N . TYR A 1 94 ? 14.804 -2.234 -16.574 1.00 93.81 94 TYR A N 1
ATOM 744 C CA . TYR A 1 94 ? 13.562 -2.968 -16.344 1.00 93.81 94 TYR A CA 1
ATOM 745 C C . TYR A 1 94 ? 13.277 -3.974 -17.467 1.00 93.81 94 TYR A C 1
ATOM 747 O O . TYR A 1 94 ? 13.154 -5.165 -17.191 1.00 93.81 94 TYR A O 1
ATOM 755 N N . THR A 1 95 ? 13.287 -3.539 -18.734 1.00 91.31 95 THR A N 1
ATOM 756 C CA . THR A 1 95 ? 13.058 -4.402 -19.907 1.00 91.31 95 THR A CA 1
ATOM 757 C C . THR A 1 95 ? 14.051 -5.561 -19.983 1.00 91.31 95 THR A C 1
ATOM 759 O O . THR A 1 95 ? 13.672 -6.668 -20.359 1.00 91.31 95 THR A O 1
ATOM 762 N N . SER A 1 96 ? 15.315 -5.334 -19.615 1.00 91.25 96 SER A N 1
ATOM 763 C CA . SER A 1 96 ? 16.326 -6.398 -19.607 1.00 91.25 96 SER A CA 1
ATOM 764 C C . SER A 1 96 ? 16.075 -7.475 -18.545 1.00 91.25 96 SER A C 1
ATOM 766 O O . SER A 1 96 ? 16.517 -8.603 -18.730 1.00 91.25 96 SER A O 1
ATOM 768 N N . CYS A 1 97 ? 15.361 -7.137 -17.467 1.00 93.25 97 CYS A N 1
ATOM 769 C CA . CYS A 1 97 ? 15.033 -8.045 -16.367 1.00 93.25 97 CYS A CA 1
ATOM 770 C C . CYS A 1 97 ? 13.767 -8.875 -16.646 1.00 93.25 97 CYS A C 1
ATOM 772 O O . CYS A 1 97 ? 13.725 -10.056 -16.329 1.00 93.25 97 CYS A O 1
ATOM 774 N N . ILE A 1 98 ? 12.744 -8.276 -17.267 1.00 94.00 98 ILE A N 1
ATOM 775 C CA . ILE A 1 98 ? 11.452 -8.938 -17.540 1.00 94.00 98 ILE A CA 1
ATOM 776 C C . ILE A 1 98 ? 11.448 -9.779 -18.829 1.00 94.00 98 ILE A C 1
ATOM 778 O O . ILE A 1 98 ? 10.588 -10.636 -19.007 1.00 94.00 98 ILE A O 1
ATOM 782 N N . ASN A 1 99 ? 12.381 -9.555 -19.762 1.00 93.19 99 ASN A N 1
ATOM 783 C CA . ASN A 1 99 ? 12.402 -10.284 -21.033 1.00 93.19 99 ASN A CA 1
ATOM 784 C C . ASN A 1 99 ? 13.005 -11.693 -20.881 1.00 93.19 99 ASN A C 1
ATOM 786 O O . ASN A 1 99 ? 14.166 -11.931 -21.224 1.00 93.19 99 ASN A O 1
ATOM 790 N N . GLU A 1 100 ? 12.189 -12.633 -20.405 1.00 93.06 100 GLU A N 1
ATOM 791 C CA . GLU A 1 100 ? 12.567 -14.035 -20.183 1.00 93.06 100 GLU A CA 1
ATOM 792 C C . GLU A 1 100 ? 13.153 -14.704 -21.434 1.00 93.06 100 GLU A C 1
ATOM 794 O O . GLU A 1 100 ? 14.128 -15.444 -21.337 1.00 93.06 100 GLU A O 1
ATOM 799 N N . ALA A 1 101 ? 12.631 -14.396 -22.627 1.00 91.56 101 ALA A N 1
ATOM 800 C CA . ALA A 1 101 ? 13.150 -14.950 -23.876 1.00 91.56 101 ALA A CA 1
ATOM 801 C C . ALA A 1 101 ? 14.609 -14.534 -24.122 1.00 91.56 101 ALA A C 1
ATOM 803 O O . ALA A 1 101 ? 15.450 -15.372 -24.447 1.00 91.56 101 ALA A O 1
ATOM 804 N N . MET A 1 102 ? 14.933 -13.250 -23.923 1.00 88.81 102 MET A N 1
ATOM 805 C CA . MET A 1 102 ? 16.317 -12.776 -24.018 1.00 88.81 102 MET A CA 1
ATOM 806 C C . MET A 1 102 ? 17.211 -13.386 -22.933 1.00 88.81 102 MET A C 1
ATOM 808 O O . MET A 1 102 ? 18.375 -13.682 -23.210 1.00 88.81 102 MET A O 1
ATOM 812 N N . ILE A 1 103 ? 16.687 -13.584 -21.721 1.00 91.00 103 ILE A N 1
ATOM 813 C CA . ILE A 1 103 ? 17.425 -14.204 -20.612 1.00 91.00 103 ILE A CA 1
ATOM 814 C C . ILE A 1 103 ? 17.768 -15.660 -20.941 1.00 91.00 103 ILE A C 1
ATOM 816 O O . ILE A 1 103 ? 18.933 -16.045 -20.850 1.00 91.00 103 ILE A O 1
ATOM 820 N N . GLU A 1 104 ? 16.800 -16.455 -21.393 1.00 91.38 104 GLU A N 1
ATOM 821 C CA . GLU A 1 104 ? 17.011 -17.867 -21.730 1.00 91.38 104 GLU A CA 1
ATOM 822 C C . GLU A 1 104 ? 17.913 -18.056 -22.957 1.00 91.38 104 GLU A C 1
ATOM 824 O O . GLU A 1 104 ? 18.682 -19.016 -23.016 1.00 91.38 104 GLU A O 1
ATOM 829 N N . MET A 1 105 ? 17.885 -17.128 -23.920 1.00 88.44 105 MET A N 1
ATOM 830 C CA . MET A 1 105 ? 18.865 -17.114 -25.011 1.00 88.44 105 MET A CA 1
ATOM 831 C C . MET A 1 105 ? 20.285 -16.895 -24.476 1.00 88.44 105 MET A C 1
ATOM 833 O O . MET A 1 105 ? 21.165 -17.705 -24.750 1.00 88.44 105 MET A O 1
ATOM 837 N N . LYS A 1 106 ? 20.500 -15.861 -23.652 1.00 85.69 106 LYS A N 1
ATOM 838 C CA . LYS A 1 106 ? 21.828 -15.539 -23.101 1.00 85.69 106 LYS A CA 1
ATOM 839 C C . LYS A 1 106 ? 22.353 -16.576 -22.111 1.00 85.69 106 LYS A C 1
ATOM 841 O O . LYS A 1 106 ? 23.558 -16.766 -22.005 1.00 85.69 106 LYS A O 1
ATOM 846 N N . LYS A 1 107 ? 21.472 -17.258 -21.378 1.00 86.56 107 LYS A N 1
ATOM 847 C CA . LYS A 1 107 ? 21.850 -18.335 -20.454 1.00 86.56 107 LYS A CA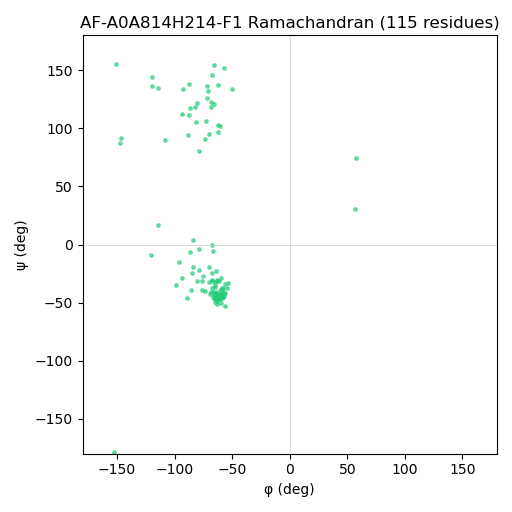 1
ATOM 848 C C . LYS A 1 107 ? 22.575 -19.473 -21.172 1.00 86.56 107 LYS A C 1
ATOM 850 O O . LYS A 1 107 ? 23.554 -19.983 -20.638 1.00 86.56 107 LYS A O 1
ATOM 855 N N . LYS A 1 108 ? 22.139 -19.815 -22.390 1.00 81.00 108 LYS A N 1
ATOM 856 C CA . LYS A 1 108 ? 22.792 -20.826 -23.239 1.00 81.00 108 LYS A CA 1
ATOM 857 C C . LYS A 1 108 ? 24.197 -20.403 -23.667 1.00 81.00 108 LYS A C 1
ATOM 859 O O . LYS A 1 108 ? 25.068 -21.256 -23.784 1.00 81.00 108 LYS A O 1
ATOM 864 N N . ASP A 1 109 ? 24.424 -19.103 -23.839 1.00 77.50 109 ASP A N 1
ATOM 865 C CA . ASP A 1 109 ? 25.739 -18.548 -24.181 1.00 77.50 109 ASP A CA 1
ATOM 866 C C . ASP A 1 109 ? 26.695 -18.527 -22.971 1.00 77.50 109 ASP A C 1
ATOM 868 O O . ASP A 1 109 ? 27.909 -18.607 -23.135 1.00 77.50 109 ASP A O 1
ATOM 872 N N . CYS A 1 11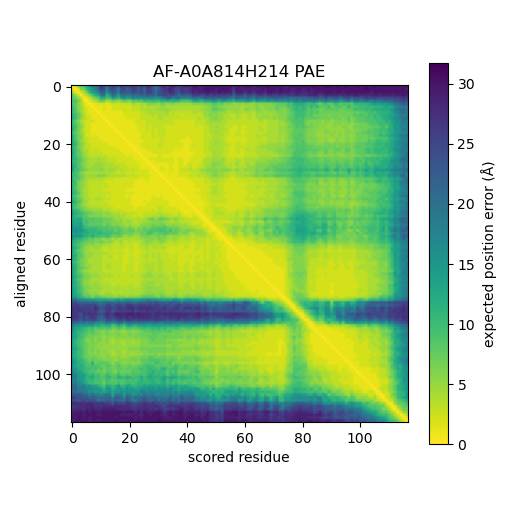0 ? 26.156 -18.450 -21.747 1.00 73.88 110 CYS A N 1
ATOM 873 C CA . CYS A 1 110 ? 26.912 -18.512 -20.488 1.00 73.88 110 CYS A CA 1
ATOM 874 C C . CYS A 1 110 ? 27.198 -19.946 -20.006 1.00 73.88 110 CYS A C 1
ATOM 876 O O . CYS A 1 110 ? 27.738 -20.120 -18.909 1.00 73.88 110 CYS A O 1
ATOM 878 N N . GLN A 1 111 ? 26.822 -20.974 -20.772 1.00 70.00 111 GLN A N 1
ATOM 879 C CA . GLN A 1 111 ? 27.081 -22.363 -20.409 1.00 70.00 111 GLN A CA 1
ATOM 880 C C . GLN A 1 111 ? 28.589 -22.643 -20.532 1.00 70.00 111 GLN A C 1
ATOM 882 O O . GLN A 1 111 ? 29.107 -22.936 -21.609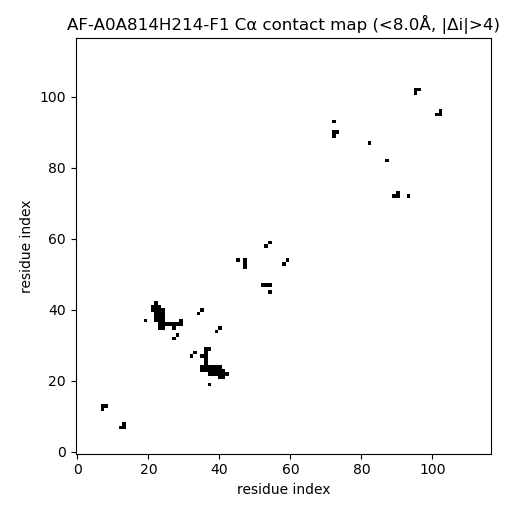 1.00 70.00 111 GLN A O 1
ATOM 887 N N . VAL A 1 112 ? 29.310 -22.522 -19.417 1.00 67.81 112 VAL A N 1
ATOM 888 C CA . VAL A 1 112 ? 30.708 -22.960 -19.317 1.00 67.81 112 VAL A CA 1
ATOM 889 C C . VAL A 1 112 ? 30.736 -24.480 -19.543 1.00 67.81 112 VAL A C 1
ATOM 891 O O . VAL A 1 112 ? 29.854 -25.168 -19.014 1.00 67.81 112 VAL A O 1
ATOM 894 N N . PRO A 1 113 ? 31.688 -25.028 -20.326 1.00 66.06 113 PRO A N 1
ATOM 895 C CA . PRO A 1 113 ? 31.868 -26.470 -20.426 1.00 66.06 113 PRO A CA 1
ATOM 896 C C . PRO A 1 113 ? 31.948 -27.068 -19.022 1.00 66.06 113 PRO A C 1
ATOM 898 O O . PRO A 1 113 ? 32.635 -26.523 -18.160 1.00 66.06 113 PRO A O 1
ATOM 901 N N . LEU A 1 114 ? 31.222 -28.159 -18.777 1.00 62.66 114 LEU A N 1
ATOM 902 C CA . LEU A 1 114 ? 31.419 -28.943 -17.563 1.00 62.66 114 LEU A CA 1
ATOM 903 C C . LEU A 1 114 ? 32.866 -29.450 -17.587 1.00 62.66 114 LEU A C 1
ATOM 905 O O . LEU A 1 114 ? 33.173 -30.381 -18.333 1.00 62.66 114 LEU A O 1
ATOM 909 N N . ASP A 1 115 ? 33.745 -28.811 -16.815 1.00 56.91 115 ASP A N 1
ATOM 910 C CA . ASP A 1 115 ? 35.061 -29.350 -16.490 1.00 56.91 115 ASP A CA 1
ATOM 911 C C . ASP A 1 115 ? 34.828 -30.654 -15.717 1.00 56.91 115 ASP A C 1
ATOM 913 O O . ASP A 1 115 ? 34.537 -30.664 -14.519 1.00 56.91 115 ASP A O 1
ATOM 917 N N . ASN A 1 116 ? 34.881 -31.771 -16.441 1.00 53.59 116 ASN A N 1
ATOM 918 C CA . ASN A 1 116 ? 34.998 -33.093 -15.850 1.00 53.59 116 ASN A CA 1
ATOM 919 C C . ASN A 1 116 ? 36.435 -33.205 -15.337 1.00 53.59 116 ASN A C 1
ATOM 921 O O . ASN A 1 116 ? 37.363 -33.278 -16.144 1.00 53.59 116 ASN A O 1
ATOM 925 N N . GLY A 1 117 ? 36.580 -33.130 -14.012 1.00 47.25 117 GLY A N 1
ATOM 926 C CA . GLY A 1 117 ? 37.854 -33.293 -13.310 1.00 47.25 117 GLY A CA 1
ATOM 927 C C . GLY A 1 117 ? 38.582 -34.590 -13.634 1.00 47.25 117 GLY A C 1
ATOM 928 O O . GLY A 1 117 ? 37.918 -35.577 -14.027 1.00 47.25 117 GLY A O 1
#

Foldseek 3Di:
DPPDDPDDPDPVSVVVVVVQVQQADCVDDCVVPVCCRRGVNVVVPDDDDPVDPDDDPVVVVVVVVVVVVVCLLPDDPDDDPDDPPVSVVVSVVVCVVPPVVVVVVVVVVVDDPPPPD

InterPro domains:
  IPR000718 Peptidase M13 [PS51885] (7-117)
  IPR000718 Peptidase M13 [PTHR11733] (7-107)
  IPR008753 Peptidase M13, N-terminal domain [PF05649] (31-105)
  IPR024079 Metallopeptidase, catalytic domain superfamily [G3DSA:3.40.390.10] (8-55)
  IPR042089 Peptidase M13, domain 2 [G3DSA:1.10.1380.10] (56-108)

Mean predicted aligned error: 8.92 Å